Protein AF-A0A5P6NYZ3-F1 (afdb_monomer_lite)

Secondary structure (DSSP, 8-state):
------------EEEEE--SSS-SEEEEEE-TTT--EEEEEEE--------

Radius of gyration: 17.42 Å; chains: 1; bounding box: 29×42×52 Å

Sequence (51 aa):
MSNPNTTVSSKAHRYEFVHGDDADFVAYQRRREDGLWQTFATWMIPRAICT

Structure (mmCIF, N/CA/C/O backbone):
data_AF-A0A5P6NYZ3-F1
#
_entry.id   AF-A0A5P6NYZ3-F1
#
loop_
_atom_site.group_PDB
_atom_site.id
_atom_site.type_symbol
_atom_site.label_atom_id
_atom_site.label_alt_id
_atom_site.label_comp_id
_atom_site.label_asym_id
_atom_site.label_entity_id
_atom_site.label_seq_id
_atom_site.pdbx_PDB_ins_code
_atom_site.Cartn_x
_atom_site.Cartn_y
_atom_site.Cartn_z
_atom_site.occupancy
_atom_site.B_iso_or_equiv
_atom_site.auth_seq_id
_atom_site.auth_comp_id
_atom_site.auth_asym_id
_atom_site.auth_atom_id
_atom_site.pdbx_PDB_model_num
ATOM 1 N N . MET A 1 1 ? -8.691 38.180 28.306 1.00 48.09 1 MET A N 1
ATOM 2 C CA . MET A 1 1 ? -9.694 37.559 27.418 1.00 48.09 1 MET A CA 1
ATOM 3 C C . MET A 1 1 ? -9.121 37.513 26.014 1.00 48.09 1 MET A C 1
ATOM 5 O O . MET A 1 1 ? -8.952 38.579 25.452 1.00 48.09 1 MET A O 1
ATOM 9 N N . SER A 1 2 ? -8.813 36.314 25.511 1.00 41.38 2 SER A N 1
ATOM 10 C CA . SER A 1 2 ? -8.727 35.956 24.085 1.00 41.38 2 SER A CA 1
ATOM 11 C C . SER A 1 2 ? -8.799 34.434 24.027 1.00 41.38 2 SER A C 1
ATOM 13 O O . SER A 1 2 ? -7.855 33.763 24.428 1.00 41.38 2 SER A O 1
ATOM 15 N N . ASN A 1 3 ? -9.945 33.899 23.620 1.00 56.22 3 ASN A N 1
ATOM 16 C CA . ASN A 1 3 ? -10.159 32.469 23.449 1.00 56.22 3 ASN A CA 1
ATOM 17 C C . ASN A 1 3 ? -10.352 32.219 21.952 1.00 56.22 3 ASN A C 1
ATOM 19 O O . ASN A 1 3 ? -11.314 32.730 21.379 1.00 56.22 3 ASN A O 1
ATOM 23 N N . PRO A 1 4 ? -9.469 31.437 21.328 1.00 49.09 4 PRO A N 1
ATOM 24 C CA . PRO A 1 4 ? -9.910 30.575 20.257 1.00 49.09 4 PRO A CA 1
ATOM 25 C C . PRO A 1 4 ? -9.395 29.167 20.551 1.00 49.09 4 PRO A C 1
ATOM 27 O O . PRO A 1 4 ? -8.268 28.814 20.209 1.00 49.09 4 PRO A O 1
ATOM 30 N N . ASN A 1 5 ? -10.257 28.333 21.137 1.00 51.31 5 ASN A N 1
ATOM 31 C CA . ASN A 1 5 ? -10.204 26.892 20.900 1.00 51.31 5 ASN A CA 1
ATOM 32 C C . ASN A 1 5 ? -10.544 26.661 19.421 1.00 51.31 5 ASN A C 1
ATOM 34 O O . ASN A 1 5 ? -11.603 26.147 19.071 1.00 51.31 5 ASN A O 1
ATOM 38 N N . THR A 1 6 ? -9.649 27.076 18.529 1.00 51.06 6 THR A N 1
ATOM 39 C CA . THR A 1 6 ? -9.606 26.528 17.188 1.00 51.06 6 THR A CA 1
ATOM 40 C C . THR A 1 6 ? -8.969 25.169 17.374 1.00 51.06 6 THR A C 1
ATOM 42 O O . THR A 1 6 ? -7.751 25.018 17.284 1.00 51.06 6 THR A O 1
ATOM 45 N N . THR A 1 7 ? -9.787 24.167 17.691 1.00 50.66 7 THR A N 1
ATOM 46 C CA . THR A 1 7 ? -9.442 22.774 17.443 1.00 50.66 7 THR A CA 1
ATOM 47 C C . THR A 1 7 ? -9.243 22.690 15.939 1.00 50.66 7 THR A C 1
ATOM 49 O O . THR A 1 7 ? -10.163 22.409 15.171 1.00 50.66 7 THR A O 1
ATOM 52 N N . VAL A 1 8 ? -8.029 23.008 15.492 1.00 52.94 8 VAL A N 1
ATOM 53 C CA . VAL A 1 8 ? -7.531 22.573 14.204 1.00 52.94 8 VAL A CA 1
ATOM 54 C C . VAL A 1 8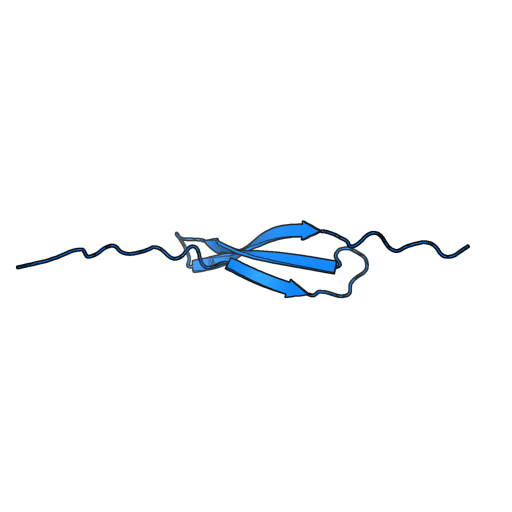 ? -7.602 21.065 14.336 1.00 52.94 8 VAL A C 1
ATOM 56 O O . VAL A 1 8 ? -6.721 20.436 14.914 1.00 52.94 8 VAL A O 1
ATOM 59 N N . SER A 1 9 ? -8.716 20.477 13.899 1.00 55.56 9 SER A N 1
ATOM 60 C CA . SER A 1 9 ? -8.767 19.067 13.566 1.00 55.56 9 SER A CA 1
ATOM 61 C C . SER A 1 9 ? -7.787 18.944 12.416 1.00 55.56 9 SER A C 1
ATOM 63 O O . SER A 1 9 ? -8.162 19.067 11.248 1.00 55.56 9 SER A O 1
ATOM 65 N N . SER A 1 10 ? -6.505 18.844 12.770 1.00 57.75 10 SER A N 1
ATOM 66 C CA . SER A 1 10 ? -5.422 18.528 11.874 1.00 57.75 10 SER A CA 1
ATOM 67 C C . SER A 1 10 ? -5.884 17.239 11.232 1.00 57.75 10 SER A C 1
ATOM 69 O O . SER A 1 10 ? -5.987 16.198 11.879 1.00 57.75 10 SER A O 1
ATOM 71 N N . LYS A 1 11 ? -6.336 17.330 9.979 1.00 63.06 11 LYS A N 1
ATOM 72 C CA . LYS A 1 11 ? -6.611 16.134 9.201 1.00 63.06 11 LYS A CA 1
ATOM 73 C C . LYS A 1 11 ? -5.270 15.409 9.177 1.00 63.06 11 LYS A C 1
ATOM 75 O O . LYS A 1 11 ? -4.332 15.876 8.534 1.00 63.06 11 LYS A O 1
ATOM 80 N N . ALA A 1 12 ? -5.150 14.375 10.003 1.00 79.38 12 ALA A N 1
ATOM 81 C CA . ALA A 1 12 ? -3.915 13.641 10.155 1.00 79.38 12 ALA A CA 1
ATOM 82 C C . ALA A 1 12 ? -3.779 12.800 8.890 1.00 79.38 12 ALA A C 1
ATOM 84 O O . ALA A 1 12 ? -4.513 11.828 8.702 1.00 79.38 12 ALA A O 1
ATOM 85 N N . HIS A 1 13 ? -2.908 13.253 7.995 1.00 81.38 13 HIS A N 1
ATOM 86 C CA . HIS A 1 13 ? -2.510 12.513 6.808 1.00 81.38 13 HIS A CA 1
ATOM 87 C C . HIS A 1 13 ? -1.154 11.866 7.089 1.00 81.38 13 HIS A C 1
ATOM 89 O O . HIS A 1 13 ? -0.297 12.477 7.733 1.00 81.38 13 HIS A O 1
ATOM 95 N N . ARG A 1 14 ? -0.975 10.630 6.627 1.00 85.75 14 ARG A N 1
ATOM 96 C CA . ARG A 1 14 ? 0.298 9.902 6.651 1.00 85.75 14 ARG A CA 1
ATOM 97 C C . ARG A 1 14 ? 0.595 9.430 5.236 1.00 85.75 14 ARG A C 1
ATOM 99 O O . ARG A 1 14 ? -0.315 8.983 4.546 1.00 85.75 14 ARG A O 1
ATOM 106 N N . TYR A 1 15 ? 1.853 9.525 4.831 1.00 84.31 15 TYR A N 1
ATOM 107 C CA . TYR A 1 15 ? 2.319 9.101 3.515 1.00 84.31 15 TYR A CA 1
ATOM 108 C C . TYR A 1 15 ? 3.377 8.024 3.704 1.00 84.31 15 TYR A C 1
ATOM 110 O O . TYR A 1 15 ? 4.277 8.196 4.527 1.00 84.31 15 TYR A O 1
ATOM 118 N N . GLU A 1 16 ? 3.261 6.933 2.959 1.00 83.94 16 GLU A N 1
ATOM 119 C CA . GLU A 1 16 ? 4.238 5.848 2.954 1.00 83.94 16 GLU A CA 1
ATOM 120 C C . GLU A 1 16 ? 4.696 5.591 1.518 1.00 83.94 16 GLU A C 1
ATOM 122 O O . GLU A 1 16 ? 3.893 5.600 0.581 1.00 83.94 16 GLU A O 1
ATOM 127 N N . PHE A 1 17 ? 6.004 5.385 1.360 1.00 80.81 17 PHE A N 1
ATOM 128 C CA . PHE A 1 17 ? 6.582 4.872 0.125 1.00 80.81 17 PHE A CA 1
ATOM 129 C C . PHE A 1 17 ? 6.567 3.352 0.215 1.00 80.81 17 PHE A C 1
ATOM 131 O O . PHE A 1 17 ? 7.178 2.779 1.119 1.00 80.81 17 PHE A O 1
ATOM 138 N N . VAL A 1 18 ? 5.842 2.713 -0.691 1.00 77.88 18 VAL A N 1
ATOM 139 C CA . VAL A 1 18 ? 5.704 1.260 -0.727 1.00 77.88 18 VAL A CA 1
ATOM 140 C C . VAL A 1 18 ? 6.316 0.822 -2.038 1.00 77.88 18 VAL A C 1
ATOM 142 O O . VAL A 1 18 ? 5.866 1.260 -3.077 1.00 77.88 18 VAL A O 1
ATOM 145 N N . HIS A 1 19 ? 7.359 -0.002 -2.020 1.00 66.12 19 HIS A N 1
ATOM 146 C CA . HIS A 1 19 ? 7.845 -0.599 -3.260 1.00 66.12 19 HIS A CA 1
ATOM 147 C C . HIS A 1 19 ? 7.129 -1.933 -3.455 1.00 66.12 19 HIS A C 1
ATOM 149 O O . HIS A 1 19 ? 7.539 -2.940 -2.878 1.00 66.12 19 HIS A O 1
ATOM 155 N N . GLY A 1 20 ? 6.023 -1.921 -4.195 1.00 69.50 20 GLY A N 1
ATOM 156 C CA . GLY A 1 20 ? 5.232 -3.109 -4.502 1.00 69.50 20 GLY A CA 1
ATOM 157 C C . GLY A 1 20 ? 4.673 -3.058 -5.918 1.00 69.50 20 GLY A C 1
ATOM 158 O O . GLY A 1 20 ? 4.646 -2.000 -6.542 1.00 69.50 20 GLY A O 1
ATOM 159 N N . ASP A 1 21 ? 4.221 -4.205 -6.420 1.00 71.38 21 ASP A N 1
ATOM 160 C CA . ASP A 1 21 ? 3.732 -4.325 -7.800 1.00 71.38 21 ASP A CA 1
ATOM 161 C C . ASP A 1 21 ? 2.438 -3.525 -8.051 1.00 71.38 21 ASP A C 1
ATOM 163 O O . ASP A 1 21 ? 2.175 -3.119 -9.181 1.00 71.38 21 ASP A O 1
ATOM 167 N N . ASP A 1 22 ? 1.662 -3.247 -6.997 1.00 75.38 22 ASP A N 1
ATOM 168 C CA . ASP A 1 22 ? 0.347 -2.598 -7.089 1.00 75.38 22 ASP A CA 1
ATOM 169 C C . ASP A 1 22 ? 0.364 -1.079 -6.792 1.00 75.38 22 ASP A C 1
ATOM 171 O O . ASP A 1 22 ? -0.591 -0.371 -7.125 1.00 75.38 22 ASP A O 1
ATOM 175 N N . ALA A 1 23 ? 1.412 -0.555 -6.137 1.00 84.75 23 ALA A N 1
ATOM 176 C CA . ALA A 1 23 ? 1.545 0.866 -5.785 1.00 84.75 23 ALA A CA 1
ATOM 177 C C . ALA A 1 23 ? 2.988 1.238 -5.405 1.00 84.75 23 ALA A C 1
ATOM 179 O O . ALA A 1 23 ? 3.647 0.477 -4.702 1.00 84.75 23 ALA A O 1
ATOM 180 N N . ASP A 1 24 ? 3.416 2.454 -5.775 1.00 84.81 24 ASP A N 1
ATOM 181 C CA . ASP A 1 24 ? 4.679 3.054 -5.305 1.00 84.81 24 ASP A CA 1
ATOM 182 C C . ASP A 1 24 ? 4.469 3.972 -4.082 1.00 84.81 24 ASP A C 1
ATOM 184 O O . ASP A 1 24 ? 5.357 4.178 -3.252 1.00 84.81 24 ASP A O 1
ATOM 188 N N . PHE A 1 25 ? 3.275 4.558 -3.958 1.00 86.06 25 PHE A N 1
ATOM 189 C CA . PHE A 1 25 ? 2.920 5.464 -2.868 1.00 86.06 25 PHE A CA 1
ATOM 190 C C . PHE A 1 25 ? 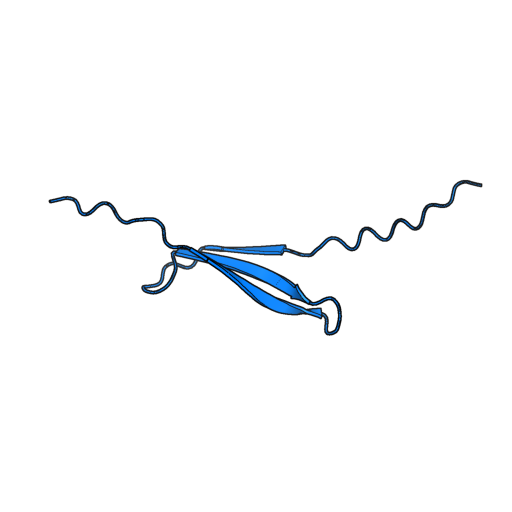1.517 5.189 -2.360 1.00 86.06 25 PHE A C 1
ATOM 192 O O . PHE A 1 25 ? 0.575 5.005 -3.137 1.00 86.06 25 PHE A O 1
ATOM 199 N N . VAL A 1 26 ? 1.376 5.273 -1.039 1.00 89.50 26 VAL A N 1
ATOM 200 C CA . VAL A 1 26 ? 0.095 5.152 -0.353 1.00 89.50 26 VAL A CA 1
ATOM 201 C C . VAL A 1 26 ? -0.098 6.346 0.575 1.00 89.50 26 VAL A C 1
ATOM 203 O O . VAL A 1 26 ? 0.772 6.694 1.379 1.00 89.50 26 VAL A O 1
ATOM 206 N N . ALA A 1 27 ? -1.259 6.985 0.466 1.00 90.31 27 ALA A N 1
ATOM 207 C CA . ALA A 1 27 ? -1.695 8.040 1.364 1.00 90.31 27 ALA A CA 1
ATOM 208 C C . ALA A 1 27 ? -2.807 7.521 2.276 1.00 90.31 27 ALA A C 1
ATOM 210 O O . ALA A 1 27 ? -3.838 7.025 1.813 1.00 90.31 27 ALA A O 1
ATOM 211 N N . TYR A 1 28 ? -2.622 7.712 3.578 1.00 91.00 28 TYR A N 1
ATOM 212 C CA . TYR A 1 28 ? -3.600 7.374 4.598 1.00 91.00 28 TYR A CA 1
ATOM 213 C C . TYR A 1 28 ? -4.206 8.626 5.206 1.00 91.00 28 TYR A C 1
ATOM 215 O O . TYR A 1 28 ? -3.530 9.632 5.444 1.00 91.00 28 TYR A O 1
ATOM 223 N N . GLN A 1 29 ? -5.483 8.523 5.544 1.00 90.75 29 GLN A N 1
ATOM 224 C CA . GLN A 1 29 ? -6.183 9.513 6.338 1.00 90.75 29 GLN A CA 1
ATOM 225 C C . GLN A 1 29 ? -6.674 8.871 7.627 1.00 90.75 29 GLN A C 1
ATOM 227 O O . GLN A 1 29 ? -7.174 7.746 7.629 1.00 90.75 29 GLN A O 1
ATOM 232 N N . ARG A 1 30 ? -6.561 9.601 8.734 1.00 90.31 30 ARG A N 1
ATOM 233 C CA . ARG A 1 30 ? -7.186 9.192 9.987 1.00 90.31 30 ARG A CA 1
ATOM 234 C C . ARG A 1 30 ? -8.668 9.564 9.986 1.00 90.31 30 ARG A C 1
ATOM 236 O O . ARG A 1 30 ? -9.012 10.743 9.861 1.00 90.31 30 ARG A O 1
ATOM 243 N N . ARG A 1 31 ? -9.543 8.571 10.145 1.00 87.12 31 ARG A N 1
ATOM 244 C CA . ARG A 1 31 ? -10.984 8.778 10.318 1.00 87.12 31 ARG A CA 1
ATOM 245 C C . ARG A 1 31 ? -11.247 9.524 11.620 1.00 87.12 31 ARG A C 1
ATOM 247 O O . ARG A 1 31 ? -10.606 9.278 12.639 1.00 87.12 31 ARG A O 1
ATOM 254 N N . ARG A 1 32 ? -12.191 10.464 11.580 1.00 81.75 32 ARG A N 1
ATOM 255 C CA . ARG A 1 32 ? -12.548 11.276 12.754 1.00 81.75 32 ARG A CA 1
ATOM 256 C C . ARG A 1 32 ? -13.386 10.508 13.775 1.00 81.75 32 ARG A C 1
ATOM 258 O O . ARG A 1 32 ? -13.329 10.845 14.948 1.00 81.75 32 ARG A O 1
ATOM 265 N N . GLU A 1 33 ? -14.147 9.517 13.317 1.00 84.44 33 GLU A N 1
ATOM 266 C CA . GLU A 1 33 ? -15.125 8.774 14.122 1.00 84.44 33 GLU A CA 1
ATOM 267 C C . GLU A 1 33 ? -14.462 7.778 15.076 1.00 84.44 33 GLU A C 1
ATOM 269 O O . GLU A 1 33 ? -14.741 7.784 16.268 1.00 84.44 33 GLU A O 1
ATOM 274 N N . ASP A 1 34 ? -13.561 6.947 14.556 1.00 87.81 34 ASP A N 1
ATOM 275 C CA . ASP A 1 34 ? -12.923 5.844 15.285 1.00 87.81 34 ASP A CA 1
ATOM 276 C C . ASP A 1 34 ? -11.403 6.019 15.421 1.00 87.81 34 ASP A C 1
ATOM 278 O O . ASP A 1 34 ? -10.728 5.232 16.083 1.00 87.81 34 ASP A O 1
ATOM 282 N N . GLY A 1 35 ? -10.834 7.063 14.809 1.00 86.44 35 GLY A N 1
ATOM 283 C CA . GLY A 1 35 ? -9.398 7.308 14.831 1.00 86.44 35 GLY A CA 1
ATOM 284 C C . GLY A 1 35 ? -8.586 6.268 14.059 1.00 86.44 35 GLY A C 1
ATOM 285 O O . GLY A 1 35 ? -7.356 6.284 14.189 1.00 86.44 35 GLY A O 1
ATOM 286 N N . LEU A 1 36 ? -9.231 5.393 13.280 1.00 89.81 36 LEU A N 1
ATOM 287 C CA . LEU A 1 36 ? -8.558 4.388 12.469 1.00 89.81 36 LEU A CA 1
ATOM 288 C C . LEU A 1 36 ? -7.943 5.024 11.224 1.00 89.81 36 LEU A C 1
ATOM 290 O O . LEU A 1 36 ? -8.443 6.009 10.673 1.00 89.81 36 LEU A O 1
ATOM 294 N N . TRP A 1 37 ? -6.821 4.461 10.791 1.00 91.19 37 TRP A N 1
ATOM 295 C CA . TRP A 1 37 ? -6.190 4.837 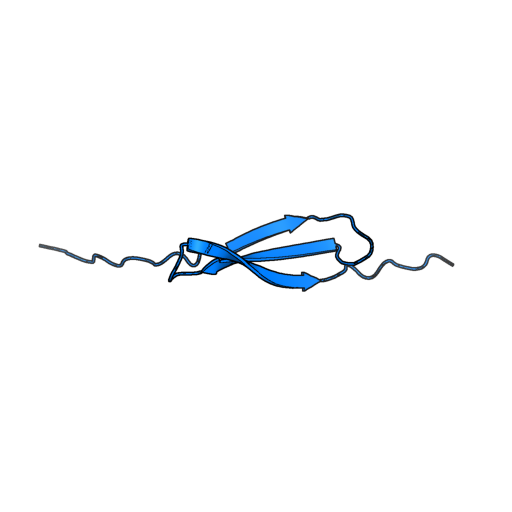9.534 1.00 91.19 37 TRP A CA 1
ATOM 296 C C . TRP A 1 37 ? -6.853 4.077 8.391 1.00 91.19 37 TRP A C 1
ATOM 298 O O . TRP A 1 37 ? -7.041 2.867 8.481 1.00 91.19 37 TRP A O 1
ATOM 308 N N . GLN A 1 38 ? -7.190 4.789 7.322 1.00 91.88 38 GLN A N 1
ATOM 309 C CA . GLN A 1 38 ? -7.702 4.206 6.085 1.00 91.88 38 GLN A CA 1
ATOM 310 C C . GLN A 1 38 ? -6.880 4.698 4.899 1.00 91.88 38 GLN A C 1
ATOM 312 O O . GLN A 1 38 ? -6.416 5.843 4.898 1.00 91.88 38 GLN A O 1
ATOM 317 N N . THR A 1 39 ? -6.733 3.855 3.882 1.00 92.25 39 THR A N 1
ATOM 318 C CA . THR A 1 39 ? -6.158 4.259 2.598 1.00 92.25 39 THR A CA 1
ATOM 319 C C . THR A 1 39 ? -7.110 5.227 1.903 1.00 92.25 39 THR A C 1
ATOM 321 O O . THR A 1 39 ? -8.287 4.925 1.727 1.00 92.25 39 THR A O 1
ATOM 324 N N . PHE A 1 40 ? -6.607 6.403 1.533 1.00 89.06 40 PHE A N 1
ATOM 325 C CA . PHE A 1 40 ? -7.371 7.431 0.820 1.00 89.06 40 PHE A CA 1
ATOM 326 C C . PHE A 1 40 ? -6.956 7.537 -0.651 1.00 89.06 40 PHE A C 1
ATOM 328 O O . PHE A 1 40 ? -7.800 7.805 -1.501 1.00 89.06 40 PHE A O 1
ATOM 335 N N . ALA A 1 41 ? -5.675 7.326 -0.959 1.00 90.06 41 ALA A N 1
ATOM 336 C CA . ALA A 1 41 ? -5.182 7.340 -2.330 1.00 90.06 41 ALA A CA 1
ATOM 337 C C . ALA A 1 41 ? -3.955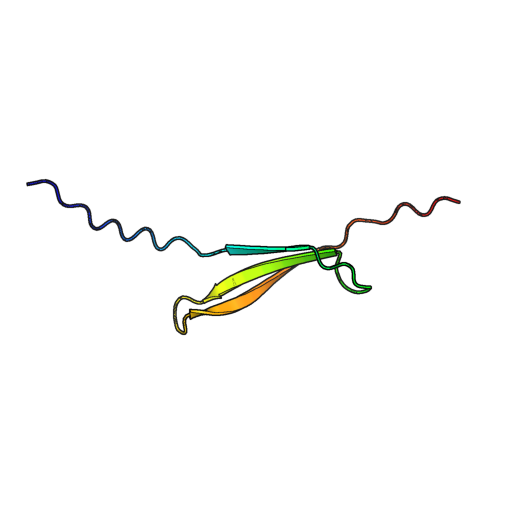 6.440 -2.489 1.00 90.06 41 ALA A C 1
ATOM 339 O O . ALA A 1 41 ? -3.147 6.308 -1.566 1.00 90.06 41 ALA A O 1
ATOM 340 N N . THR A 1 42 ? -3.808 5.876 -3.683 1.00 91.00 42 THR A N 1
ATOM 341 C CA . THR A 1 42 ? -2.642 5.108 -4.122 1.00 91.00 42 THR A CA 1
ATOM 342 C C . THR A 1 42 ? -2.234 5.589 -5.505 1.00 91.00 42 THR A C 1
ATOM 344 O O . THR A 1 42 ? -3.097 5.845 -6.348 1.00 91.00 42 THR A O 1
ATOM 347 N N . TRP A 1 43 ? -0.935 5.718 -5.758 1.00 90.00 43 TRP A N 1
ATOM 348 C CA . TRP A 1 43 ? -0.437 5.995 -7.103 1.00 90.00 43 TRP A CA 1
ATOM 349 C C . TRP A 1 43 ? 0.858 5.238 -7.389 1.00 90.00 43 TRP A C 1
ATOM 351 O O . TRP A 1 43 ? 1.643 4.934 -6.489 1.00 90.00 43 TRP A O 1
ATOM 361 N N . MET A 1 44 ? 1.060 4.938 -8.670 1.00 89.25 44 MET A N 1
ATOM 362 C CA . MET A 1 44 ? 2.298 4.376 -9.200 1.00 89.25 44 MET A CA 1
ATOM 363 C C . MET A 1 44 ? 3.123 5.485 -9.850 1.00 89.25 44 MET A C 1
ATOM 365 O O . MET A 1 44 ? 2.567 6.398 -10.467 1.00 89.25 44 MET A O 1
ATOM 369 N N . ILE A 1 45 ? 4.444 5.402 -9.739 1.00 83.00 45 ILE A N 1
ATOM 370 C CA . ILE A 1 45 ? 5.355 6.142 -10.603 1.00 83.00 45 ILE A CA 1
ATOM 371 C C . ILE A 1 45 ? 5.440 5.357 -11.915 1.00 83.00 45 ILE A C 1
ATOM 373 O O . ILE 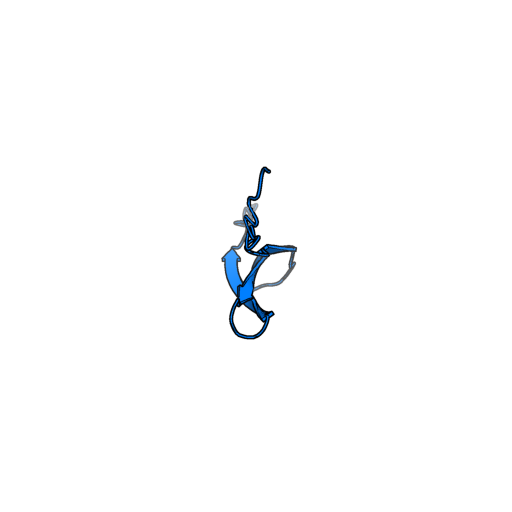A 1 45 ? 5.869 4.203 -11.905 1.00 83.00 45 ILE A O 1
ATOM 377 N N . PRO A 1 46 ? 5.086 5.957 -13.066 1.00 81.19 46 PRO A N 1
ATOM 378 C CA . PRO A 1 46 ? 5.288 5.314 -14.356 1.00 81.19 46 PRO A CA 1
ATOM 379 C C . PRO A 1 46 ? 6.754 4.901 -14.505 1.00 81.19 46 PRO A C 1
ATOM 381 O O . PRO A 1 46 ? 7.650 5.747 -14.549 1.00 81.19 46 PRO A O 1
ATOM 384 N N . ARG A 1 47 ? 7.013 3.592 -14.561 1.00 76.12 47 ARG A N 1
ATOM 385 C CA . ARG A 1 47 ? 8.363 3.097 -14.821 1.00 76.12 47 ARG A CA 1
ATOM 386 C C . ARG A 1 47 ? 8.656 3.350 -16.293 1.00 76.12 47 ARG A C 1
ATOM 388 O O . ARG A 1 47 ? 7.927 2.874 -17.161 1.00 76.12 47 ARG A O 1
ATOM 395 N N . ALA A 1 48 ? 9.703 4.120 -16.578 1.00 74.25 48 ALA A N 1
ATOM 396 C CA . ALA A 1 48 ? 10.202 4.231 -17.939 1.00 74.25 48 ALA A CA 1
ATOM 397 C C . ALA A 1 48 ? 10.645 2.832 -18.386 1.00 74.25 48 ALA A C 1
ATOM 399 O O . ALA A 1 48 ? 11.549 2.244 -17.790 1.00 74.25 48 ALA A O 1
ATOM 400 N N . ILE A 1 49 ? 9.981 2.281 -19.403 1.00 72.56 49 ILE A N 1
ATOM 401 C CA . ILE A 1 49 ? 10.464 1.076 -20.068 1.00 72.56 49 ILE A CA 1
ATOM 402 C C . ILE A 1 49 ? 11.670 1.534 -20.887 1.00 72.56 49 ILE A C 1
ATOM 404 O O . ILE A 1 49 ? 11.509 2.131 -21.948 1.00 72.56 49 ILE A O 1
ATOM 408 N N . CYS A 1 50 ? 12.877 1.337 -20.359 1.00 68.38 50 CYS A N 1
ATOM 409 C CA . CYS A 1 50 ? 14.085 1.494 -21.160 1.00 68.38 50 CYS A CA 1
ATOM 410 C C . CYS A 1 50 ? 14.131 0.324 -22.148 1.00 68.38 50 CYS A C 1
ATOM 412 O O . CYS A 1 50 ? 14.439 -0.800 -21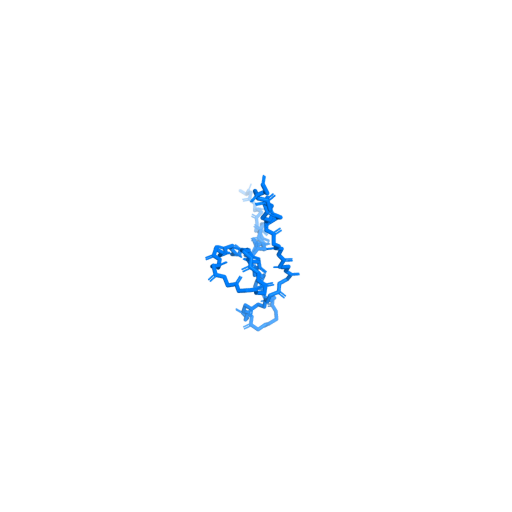.753 1.00 68.38 50 CYS A O 1
ATOM 414 N N . THR A 1 51 ? 13.755 0.593 -23.397 1.00 67.25 51 THR A N 1
ATOM 415 C CA . THR A 1 51 ? 13.976 -0.291 -24.551 1.00 67.25 51 THR A CA 1
ATOM 416 C C . THR A 1 51 ? 15.314 -0.000 -25.198 1.00 67.25 51 THR A C 1
ATOM 418 O O . THR A 1 51 ? 15.596 1.209 -25.376 1.00 67.25 51 THR A O 1
#

Organism: NCBI:txid244734

pLDDT: mean 76.57, std 14.52, range [41.38, 92.25]

Foldseek 3Di:
DDDDPPPPPVQDKDKDQDPDPVARIWIWTQDPPPRDIDTDDGHHDPDPPPD